Protein AF-A0A950F878-F1 (afdb_monomer)

Structure (mmCIF, N/CA/C/O backbone):
data_AF-A0A950F878-F1
#
_entry.id   AF-A0A950F878-F1
#
loop_
_atom_site.group_PDB
_atom_site.id
_atom_site.type_symbol
_atom_site.label_atom_id
_atom_site.label_alt_id
_atom_site.label_comp_id
_atom_site.label_asym_id
_atom_site.label_entity_id
_atom_site.label_seq_id
_atom_site.pdbx_PDB_ins_code
_atom_site.Cartn_x
_atom_site.Cartn_y
_atom_site.Cartn_z
_atom_site.occupancy
_atom_site.B_iso_or_equiv
_atom_site.auth_seq_id
_atom_site.auth_comp_id
_atom_site.auth_asym_id
_atom_site.auth_atom_id
_atom_site.pdbx_PDB_model_num
ATOM 1 N N . MET A 1 1 ? -10.718 11.851 24.402 1.00 66.88 1 MET A N 1
ATOM 2 C CA . MET A 1 1 ? -10.349 10.430 24.198 1.00 66.88 1 MET A CA 1
ATOM 3 C C . MET A 1 1 ? -11.436 9.642 23.452 1.00 66.88 1 MET A C 1
ATOM 5 O O . MET A 1 1 ? -11.672 8.487 23.762 1.00 66.88 1 MET A O 1
ATOM 9 N N . SER A 1 2 ? -12.109 10.244 22.464 1.00 89.81 2 SER A N 1
ATOM 10 C CA . SER A 1 2 ? -13.140 9.586 21.637 1.00 89.81 2 SER A CA 1
ATOM 11 C C . SER A 1 2 ? -12.675 9.372 20.195 1.00 89.81 2 SER A C 1
ATOM 13 O O . SER A 1 2 ? -13.021 8.378 19.573 1.00 89.81 2 SER A O 1
ATOM 15 N N . ILE A 1 3 ? -11.829 10.274 19.686 1.00 94.56 3 ILE A N 1
ATOM 16 C CA . ILE A 1 3 ? -11.338 10.258 18.303 1.00 94.56 3 ILE A CA 1
ATOM 17 C C . ILE A 1 3 ? -10.530 9.000 17.955 1.00 94.56 3 ILE A C 1
ATOM 19 O O . ILE A 1 3 ? -10.563 8.543 16.819 1.00 94.56 3 ILE A O 1
ATOM 23 N N . LEU A 1 4 ? -9.863 8.389 18.941 1.00 94.81 4 LEU A N 1
ATOM 24 C CA . LEU A 1 4 ? -9.118 7.141 18.753 1.00 94.81 4 LEU A CA 1
ATOM 25 C C . LEU A 1 4 ? -10.027 5.987 18.310 1.00 94.81 4 LEU A C 1
ATOM 27 O O . LEU A 1 4 ? -9.613 5.183 17.481 1.00 94.81 4 LEU A O 1
ATOM 31 N N . TYR A 1 5 ? -11.281 5.951 18.774 1.00 95.31 5 TYR A N 1
ATOM 32 C CA . TYR A 1 5 ? -12.252 4.941 18.344 1.00 95.31 5 TYR A CA 1
ATOM 33 C C . TYR A 1 5 ? -12.668 5.092 16.879 1.00 95.31 5 TYR A C 1
ATOM 35 O O . TYR A 1 5 ? -13.167 4.135 16.302 1.00 95.31 5 TYR A O 1
ATOM 43 N N . LEU A 1 6 ? -12.450 6.260 16.269 1.00 95.50 6 LEU A N 1
ATOM 44 C CA . LEU A 1 6 ? -12.658 6.478 14.838 1.00 95.50 6 LEU A CA 1
ATOM 45 C C . LEU A 1 6 ? -11.369 6.229 14.042 1.00 95.50 6 LEU A C 1
ATOM 47 O O . LEU A 1 6 ? -11.393 5.565 13.010 1.00 95.50 6 LEU A O 1
ATOM 51 N N . LEU A 1 7 ? -10.236 6.743 14.529 1.00 97.00 7 LEU A N 1
ATOM 52 C CA . LEU A 1 7 ? -8.952 6.677 13.825 1.00 97.00 7 LEU A CA 1
ATOM 53 C C . LEU A 1 7 ? -8.402 5.256 13.717 1.00 97.00 7 LEU A C 1
ATOM 55 O O . LEU A 1 7 ? -7.859 4.908 12.674 1.00 97.00 7 LEU A O 1
ATOM 59 N N . ILE A 1 8 ? -8.546 4.435 14.761 1.00 96.56 8 ILE A N 1
ATOM 60 C CA . ILE A 1 8 ? -8.060 3.050 14.750 1.00 96.56 8 ILE A CA 1
ATOM 61 C C . ILE A 1 8 ? -8.755 2.223 13.652 1.00 96.56 8 ILE A C 1
ATOM 63 O O . ILE A 1 8 ? -8.049 1.702 12.788 1.00 96.56 8 ILE A O 1
ATOM 67 N N . PRO A 1 9 ? -10.100 2.114 13.603 1.00 97.62 9 PRO A N 1
ATOM 68 C CA . PRO A 1 9 ? -10.756 1.338 12.553 1.00 97.62 9 PRO A CA 1
ATOM 69 C C . PRO A 1 9 ? -10.567 1.955 11.167 1.00 97.62 9 PRO A C 1
ATOM 71 O O . PRO A 1 9 ? -10.356 1.216 10.209 1.00 97.62 9 PRO A O 1
ATOM 74 N N . LEU A 1 10 ? -10.570 3.288 11.046 1.00 98.12 10 LEU A N 1
ATOM 75 C CA . LEU A 1 10 ? -10.292 3.946 9.769 1.00 98.12 10 LEU A CA 1
ATOM 76 C C . LEU A 1 10 ? -8.886 3.602 9.256 1.00 98.12 10 LEU A C 1
ATOM 78 O O . LEU A 1 10 ? -8.724 3.250 8.091 1.00 98.12 10 LEU A O 1
ATOM 82 N N . GLY A 1 11 ? -7.882 3.638 10.132 1.00 98.25 11 GLY A N 1
ATOM 83 C CA . GLY A 1 11 ? -6.515 3.238 9.810 1.00 98.25 11 GLY A CA 1
ATOM 84 C C . GLY A 1 11 ? -6.415 1.766 9.413 1.00 98.25 11 GLY A C 1
ATOM 85 O O . GLY A 1 11 ? -5.739 1.448 8.440 1.00 98.25 11 GLY A O 1
ATOM 86 N N . MET A 1 12 ? -7.133 0.871 10.101 1.00 98.44 12 MET A N 1
ATOM 87 C CA . MET A 1 12 ? -7.190 -0.548 9.731 1.00 98.44 12 MET A CA 1
ATOM 88 C C . MET A 1 12 ? -7.806 -0.767 8.346 1.00 98.44 12 MET A C 1
ATOM 90 O O . MET A 1 12 ? -7.284 -1.568 7.573 1.00 98.44 12 MET A O 1
ATOM 94 N N . VAL A 1 13 ? -8.882 -0.047 8.013 1.00 98.62 13 VAL A N 1
ATOM 95 C CA . VAL A 1 13 ? -9.507 -0.110 6.684 1.00 98.62 13 VAL A CA 1
ATOM 96 C C . VAL A 1 13 ? -8.538 0.387 5.616 1.00 98.62 13 VAL A C 1
ATOM 98 O O . VAL A 1 13 ? -8.333 -0.299 4.619 1.00 98.62 13 VAL A O 1
ATOM 101 N N . LEU A 1 14 ? -7.894 1.536 5.833 1.00 98.56 14 LEU A N 1
ATOM 102 C CA . LEU A 1 14 ? -6.909 2.073 4.892 1.00 98.56 14 LEU A CA 1
ATOM 103 C C . LEU A 1 14 ? -5.716 1.128 4.713 1.00 98.56 14 LEU A C 1
ATOM 105 O O . LEU A 1 14 ? -5.282 0.905 3.588 1.00 98.56 14 LEU A O 1
ATOM 109 N N . LEU A 1 15 ? -5.219 0.522 5.793 1.00 98.56 15 LEU A N 1
ATOM 110 C CA . LEU A 1 15 ? -4.147 -0.469 5.729 1.00 98.56 15 LEU A CA 1
ATOM 111 C C . LEU A 1 15 ? -4.566 -1.698 4.910 1.00 98.56 15 LEU A C 1
ATOM 113 O O . LEU A 1 15 ? -3.817 -2.136 4.039 1.00 98.56 15 LEU A O 1
ATOM 117 N N . ALA A 1 16 ? -5.765 -2.230 5.155 1.00 98.62 16 AL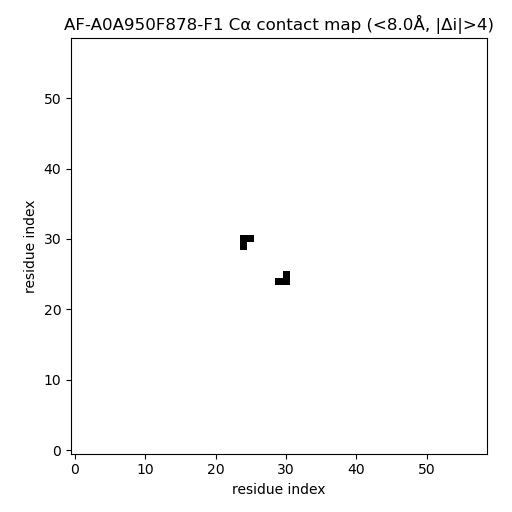A A N 1
ATOM 118 C CA . ALA A 1 16 ? -6.293 -3.368 4.410 1.00 98.62 16 ALA A CA 1
ATOM 119 C C . ALA A 1 16 ? -6.462 -3.045 2.917 1.00 98.62 16 ALA A C 1
ATOM 121 O O . ALA A 1 16 ? -6.083 -3.853 2.070 1.00 98.62 16 ALA A O 1
ATOM 122 N N . LEU A 1 17 ? -6.971 -1.851 2.593 1.00 98.69 17 LEU A N 1
ATOM 123 C CA . LEU A 1 17 ? -7.098 -1.372 1.216 1.00 98.69 17 LEU A CA 1
ATOM 124 C C . LEU A 1 17 ? -5.734 -1.237 0.536 1.00 98.69 17 LEU A C 1
ATOM 126 O O . LEU A 1 17 ? -5.586 -1.692 -0.593 1.00 98.69 17 LEU A O 1
ATOM 130 N N . SER A 1 18 ? -4.735 -0.677 1.222 1.00 98.12 18 SER A N 1
ATOM 131 C CA . SER A 1 18 ? -3.370 -0.562 0.698 1.00 98.12 18 SER A CA 1
ATOM 132 C C . SER A 1 18 ? -2.755 -1.928 0.399 1.00 98.12 18 SER A C 1
ATOM 134 O O . SER A 1 18 ? -2.190 -2.124 -0.674 1.00 98.12 18 SER A O 1
ATOM 136 N N . ILE A 1 19 ? -2.900 -2.894 1.312 1.00 98.19 19 ILE A N 1
ATOM 137 C CA . ILE A 1 19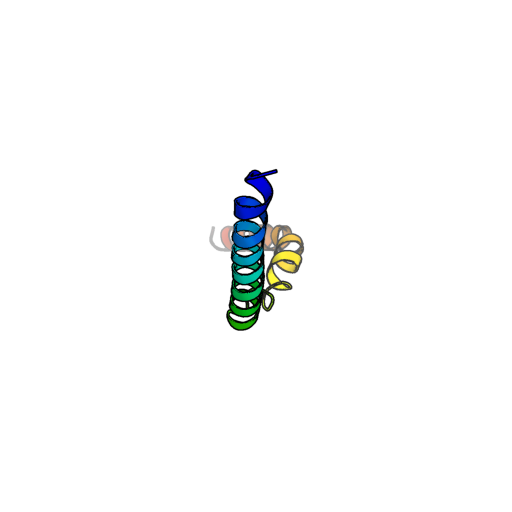 ? -2.404 -4.263 1.110 1.00 98.19 19 ILE A CA 1
ATOM 138 C C . ILE A 1 19 ? -3.124 -4.923 -0.072 1.00 98.19 19 ILE A C 1
ATOM 140 O O . ILE A 1 19 ? -2.483 -5.512 -0.941 1.00 98.19 19 ILE A O 1
ATOM 144 N N . TRP A 1 20 ? -4.451 -4.809 -0.135 1.00 97.88 20 TRP A N 1
ATOM 145 C CA . TRP A 1 20 ? -5.241 -5.365 -1.231 1.00 97.88 20 TRP A CA 1
ATOM 146 C C . TRP A 1 20 ? -4.859 -4.757 -2.587 1.00 97.88 20 TRP A C 1
ATOM 148 O O . TRP A 1 20 ? -4.623 -5.497 -3.543 1.00 97.88 20 TRP A O 1
ATOM 158 N N . ALA A 1 21 ? -4.734 -3.429 -2.658 1.00 97.31 21 ALA A N 1
ATOM 159 C CA . ALA A 1 21 ? -4.319 -2.716 -3.860 1.00 97.31 21 ALA A CA 1
ATOM 160 C C . ALA A 1 21 ? -2.907 -3.124 -4.303 1.00 97.31 21 ALA A C 1
ATOM 162 O O . ALA A 1 21 ? -2.682 -3.331 -5.492 1.00 97.31 21 ALA A O 1
ATOM 163 N N . PHE A 1 22 ? -1.982 -3.310 -3.357 1.00 96.06 22 PHE A N 1
ATOM 164 C CA . PHE A 1 22 ? -0.631 -3.791 -3.640 1.00 96.06 22 PHE A CA 1
ATOM 165 C C . PHE A 1 22 ? -0.642 -5.179 -4.296 1.00 96.06 22 PHE A C 1
ATOM 167 O O . PHE A 1 22 ? -0.055 -5.364 -5.359 1.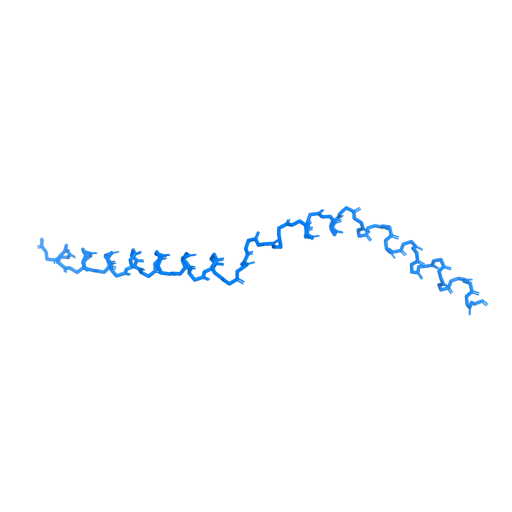00 96.06 22 PHE A O 1
ATOM 174 N N . PHE A 1 23 ? -1.361 -6.151 -3.724 1.00 96.38 23 PHE A N 1
ATOM 175 C CA . PHE A 1 23 ? -1.462 -7.487 -4.325 1.00 96.38 23 PHE A CA 1
ATOM 176 C C . PHE A 1 23 ? -2.180 -7.475 -5.678 1.00 96.38 23 PHE A C 1
ATOM 178 O O . PHE A 1 23 ? -1.815 -8.235 -6.576 1.00 96.38 23 PHE A O 1
ATOM 185 N N . TRP A 1 24 ? -3.189 -6.616 -5.840 1.00 95.62 24 TRP A N 1
ATOM 186 C CA . TRP A 1 24 ? -3.858 -6.422 -7.123 1.00 95.62 24 TRP A CA 1
ATOM 187 C C . TRP A 1 24 ? -2.896 -5.878 -8.189 1.00 95.62 24 TRP A C 1
ATOM 189 O O . TRP A 1 24 ? -2.848 -6.453 -9.272 1.00 95.62 24 TRP A O 1
ATOM 199 N N . ALA A 1 25 ? -2.097 -4.858 -7.860 1.00 94.06 25 ALA A N 1
ATOM 200 C CA . ALA A 1 25 ? -1.087 -4.258 -8.738 1.00 94.06 25 ALA A CA 1
ATOM 201 C C . ALA A 1 25 ? 0.016 -5.246 -9.153 1.00 94.06 25 ALA A C 1
ATOM 203 O O . ALA A 1 25 ? 0.425 -5.294 -10.312 1.00 94.06 25 ALA A O 1
ATOM 204 N N . VAL A 1 26 ? 0.478 -6.075 -8.212 1.00 93.06 26 VAL A N 1
ATOM 205 C CA . VAL A 1 26 ? 1.452 -7.136 -8.506 1.00 93.06 26 VAL A CA 1
ATOM 206 C C . VAL A 1 26 ? 0.847 -8.173 -9.455 1.00 93.06 26 VAL A C 1
ATOM 208 O O . VAL A 1 26 ? 1.490 -8.575 -10.417 1.00 93.06 26 VAL A O 1
ATOM 211 N N . ARG A 1 27 ? -0.407 -8.591 -9.233 1.00 91.69 27 ARG A N 1
ATOM 212 C CA . ARG A 1 27 ? -1.072 -9.577 -10.101 1.00 91.69 27 ARG A CA 1
ATOM 213 C C . ARG A 1 27 ? -1.460 -9.013 -11.470 1.00 91.69 27 ARG A C 1
ATOM 215 O O . ARG A 1 27 ? -1.602 -9.787 -12.412 1.00 91.69 27 ARG A O 1
ATOM 222 N N . SER A 1 28 ? -1.683 -7.707 -11.584 1.00 91.62 28 SER A N 1
ATOM 223 C CA . SER A 1 28 ? -1.987 -7.051 -12.858 1.00 91.62 28 SER A CA 1
ATOM 224 C C . SER A 1 28 ? -0.747 -6.795 -13.718 1.00 91.62 28 SER A C 1
ATOM 226 O O . SER A 1 28 ? -0.900 -6.277 -14.821 1.00 91.62 28 SER A O 1
ATOM 228 N N . GLY A 1 29 ? 0.449 -7.158 -13.241 1.00 84.31 29 GLY A N 1
ATOM 229 C CA . GLY A 1 29 ? 1.694 -6.979 -13.983 1.00 84.31 29 GLY A CA 1
ATOM 230 C C . GLY A 1 29 ? 2.135 -5.519 -14.084 1.00 84.31 29 GLY A C 1
ATOM 231 O O . GLY A 1 29 ? 2.893 -5.175 -14.983 1.00 84.31 29 GLY A O 1
ATOM 232 N N . GLN A 1 30 ? 1.687 -4.634 -13.175 1.00 83.25 30 GLN A N 1
ATOM 233 C CA . GLN A 1 30 ? 2.052 -3.205 -13.206 1.00 83.25 30 GLN A CA 1
ATOM 234 C C . GLN A 1 30 ? 3.576 -2.981 -13.184 1.00 83.25 30 GLN A C 1
ATOM 236 O O . GLN A 1 30 ? 4.062 -1.968 -13.680 1.00 83.25 30 GLN A O 1
ATOM 241 N N . PHE A 1 31 ? 4.323 -3.910 -12.593 1.00 80.69 31 PHE A N 1
ATOM 242 C CA . PHE A 1 31 ? 5.776 -3.831 -12.450 1.00 80.69 31 PHE A CA 1
ATOM 243 C C . PHE A 1 31 ? 6.544 -4.584 -13.542 1.00 80.69 31 PHE A C 1
ATOM 245 O O . PHE A 1 31 ? 7.772 -4.561 -13.523 1.00 80.69 31 PHE A O 1
ATOM 252 N N . ASP A 1 32 ? 5.852 -5.243 -14.473 1.00 80.12 32 ASP A N 1
ATOM 253 C CA . ASP A 1 32 ? 6.496 -6.053 -15.512 1.00 80.12 32 ASP A CA 1
ATOM 254 C C . ASP A 1 32 ? 7.073 -5.177 -16.636 1.00 80.12 32 ASP A C 1
ATOM 256 O O . ASP A 1 32 ? 8.035 -5.569 -17.291 1.00 80.12 32 ASP A O 1
ATOM 260 N N . ASP A 1 33 ? 6.536 -3.966 -16.823 1.00 74.69 33 ASP A 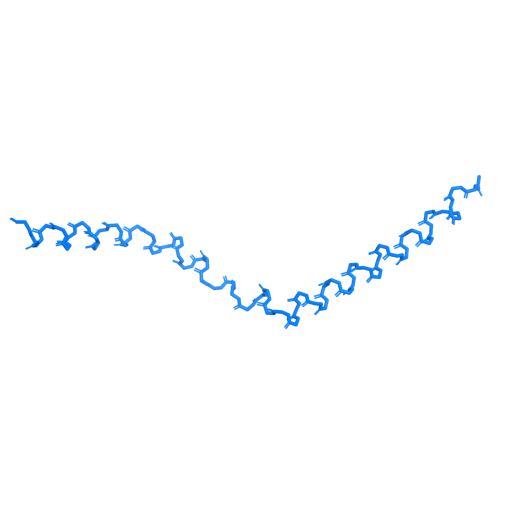N 1
ATOM 261 C CA . ASP A 1 33 ? 6.973 -3.011 -17.848 1.00 74.69 33 ASP A CA 1
ATOM 262 C C . ASP A 1 33 ? 7.683 -1.786 -17.245 1.00 74.69 33 ASP A C 1
ATOM 264 O O . ASP A 1 33 ? 7.252 -0.638 -17.359 1.00 74.69 33 ASP A O 1
ATOM 268 N N . LEU A 1 34 ? 8.783 -2.044 -16.536 1.00 72.25 34 LEU A N 1
ATOM 269 C CA . LEU A 1 34 ? 9.695 -1.002 -16.042 1.00 72.2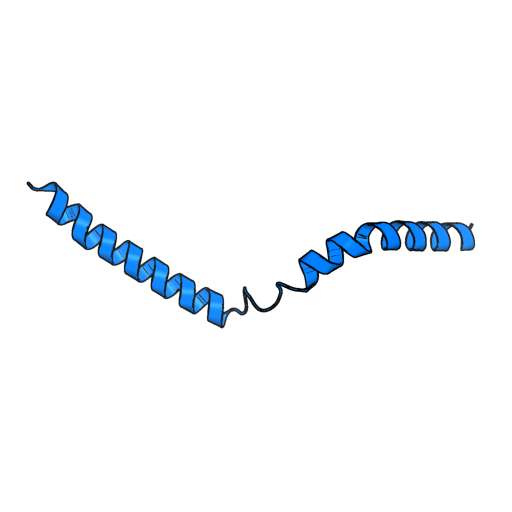5 34 LEU A CA 1
ATOM 270 C C . LEU A 1 34 ? 10.883 -0.759 -16.988 1.00 72.25 34 LEU A C 1
ATOM 272 O O . LEU A 1 34 ? 11.596 0.233 -16.839 1.00 72.25 34 LEU A O 1
ATOM 276 N N . GLU A 1 35 ? 11.103 -1.656 -17.950 1.00 69.69 35 GLU A N 1
ATOM 277 C CA . GLU A 1 35 ? 12.244 -1.631 -18.869 1.00 69.69 35 GLU A CA 1
ATOM 278 C C . GLU A 1 35 ? 11.979 -0.738 -20.092 1.00 69.69 35 GLU A C 1
ATOM 280 O O . GLU A 1 35 ? 12.852 0.041 -20.483 1.00 69.69 35 GLU A O 1
ATOM 285 N N . SER A 1 36 ? 10.761 -0.768 -20.649 1.00 68.94 36 SER A N 1
ATOM 286 C CA . SER A 1 36 ? 10.409 0.017 -21.840 1.00 68.94 36 SER A CA 1
ATOM 287 C C . SER A 1 36 ? 10.529 1.540 -21.643 1.00 68.94 36 SER A C 1
ATOM 289 O O . SER A 1 36 ? 11.134 2.191 -22.497 1.00 68.94 36 SER A O 1
ATOM 291 N N . PRO A 1 37 ? 10.067 2.145 -20.528 1.00 70.25 37 PRO A N 1
ATOM 292 C CA . PRO A 1 37 ? 10.105 3.603 -20.364 1.00 70.25 37 PRO A CA 1
ATOM 293 C C . PRO A 1 37 ? 11.526 4.188 -20.280 1.00 70.25 37 PRO A C 1
ATOM 295 O O . PRO A 1 37 ? 11.772 5.306 -20.731 1.00 70.25 37 PRO A O 1
ATOM 298 N N . GLY A 1 38 ? 12.475 3.448 -19.693 1.00 72.88 38 GLY A N 1
ATOM 299 C CA . GLY A 1 38 ? 13.863 3.902 -19.549 1.00 72.88 38 GLY A CA 1
ATOM 300 C C . GLY A 1 38 ? 14.649 3.839 -20.859 1.00 72.88 38 GLY A C 1
ATOM 301 O O . GLY A 1 38 ? 15.464 4.717 -21.137 1.00 72.88 38 GLY A O 1
ATOM 302 N N . VAL A 1 39 ? 14.375 2.820 -21.677 1.00 74.00 39 VAL A N 1
ATOM 303 C CA . VAL A 1 39 ? 14.979 2.657 -23.005 1.00 74.00 39 VAL A CA 1
ATOM 304 C C . VAL A 1 39 ? 14.363 3.635 -24.008 1.00 74.00 39 VAL A C 1
ATOM 306 O O . VAL A 1 39 ? 15.083 4.182 -24.840 1.00 74.00 39 VAL A O 1
ATOM 309 N N . GLU A 1 40 ? 13.064 3.924 -23.897 1.00 73.31 40 GLU A N 1
ATOM 310 C CA . GLU A 1 40 ? 12.376 4.883 -24.766 1.00 73.31 40 GLU A CA 1
ATOM 311 C C . GLU A 1 40 ? 12.973 6.294 -24.659 1.00 73.31 40 GLU A C 1
ATOM 313 O O . GLU A 1 40 ? 13.239 6.902 -25.688 1.00 73.31 40 GLU A O 1
ATOM 318 N N . ILE A 1 41 ? 13.310 6.766 -23.451 1.00 72.94 41 ILE A N 1
ATOM 319 C CA . ILE A 1 41 ? 13.998 8.057 -23.246 1.00 72.94 41 ILE A CA 1
ATOM 320 C C . ILE A 1 41 ? 15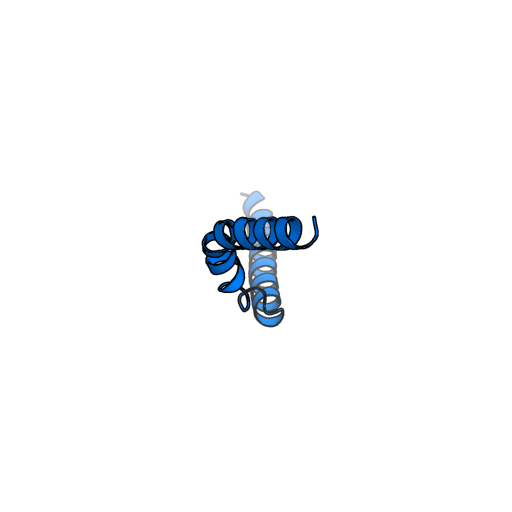.365 8.123 -23.938 1.00 72.94 41 ILE A C 1
ATOM 322 O O . ILE A 1 41 ? 15.768 9.187 -24.400 1.00 72.94 41 ILE A O 1
ATOM 326 N N . LEU A 1 42 ? 16.098 7.009 -23.984 1.00 76.81 42 LEU A N 1
ATOM 327 C CA . LEU A 1 42 ? 17.432 6.963 -24.586 1.00 76.81 42 LEU A CA 1
ATOM 328 C C . LEU A 1 42 ? 17.378 6.847 -26.114 1.00 76.81 42 LEU A C 1
ATOM 330 O O . LEU A 1 42 ? 18.288 7.323 -26.785 1.00 76.81 42 LEU A O 1
ATOM 334 N N . LEU A 1 43 ? 16.335 6.215 -26.656 1.00 75.81 43 LEU A N 1
ATOM 335 C CA . LEU A 1 43 ? 16.150 6.000 -28.095 1.00 75.81 43 LEU A CA 1
ATOM 336 C C . LEU A 1 43 ? 15.306 7.091 -28.776 1.00 75.81 43 LEU A C 1
ATOM 338 O O . LEU A 1 43 ? 15.180 7.076 -30.003 1.00 75.81 43 LEU A O 1
ATOM 342 N N . ASP A 1 44 ? 14.706 8.013 -28.017 1.00 69.88 44 ASP A N 1
ATOM 343 C CA . ASP A 1 44 ? 13.787 9.023 -28.558 1.00 69.88 44 ASP A CA 1
ATOM 344 C C . ASP A 1 44 ? 14.480 9.937 -29.585 1.00 69.88 44 ASP A C 1
ATOM 346 O O . ASP A 1 44 ? 13.913 10.234 -30.637 1.00 69.88 44 ASP A O 1
ATOM 350 N N . ASP A 1 45 ? 15.751 10.284 -29.347 1.00 67.00 45 ASP A N 1
ATOM 351 C CA . ASP A 1 45 ? 16.557 11.124 -30.241 1.00 67.00 45 ASP A CA 1
ATOM 352 C C . ASP A 1 45 ? 16.880 10.439 -31.586 1.00 67.00 45 ASP A C 1
ATOM 354 O O . ASP A 1 45 ? 16.879 11.098 -32.632 1.00 67.00 45 ASP A O 1
ATOM 358 N N . ASP A 1 46 ? 17.081 9.117 -31.600 1.00 67.69 46 ASP A N 1
ATOM 359 C CA . ASP A 1 46 ? 17.419 8.359 -32.814 1.00 67.69 46 ASP A CA 1
ATOM 360 C C . AS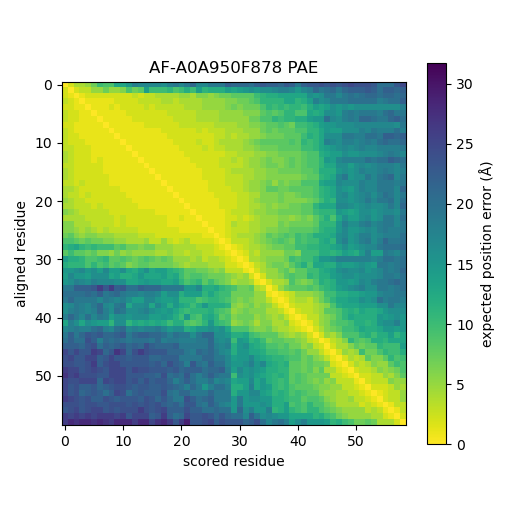P A 1 46 ? 16.195 8.177 -33.733 1.00 67.69 46 ASP A C 1
ATOM 362 O O . ASP A 1 46 ? 16.293 8.273 -34.963 1.00 67.69 46 ASP A O 1
ATOM 366 N N . ARG A 1 47 ? 14.995 8.026 -33.151 1.00 64.06 47 ARG A N 1
ATOM 367 C CA . ARG A 1 47 ? 13.737 7.877 -33.910 1.00 64.06 47 ARG A CA 1
ATOM 368 C C . ARG A 1 47 ? 13.400 9.117 -34.739 1.00 64.06 47 ARG A C 1
ATOM 370 O O . ARG A 1 47 ? 12.828 8.997 -35.829 1.00 64.06 47 ARG A O 1
ATOM 377 N N . VAL A 1 48 ? 13.760 10.310 -34.261 1.00 64.81 48 VAL A N 1
ATOM 378 C CA . VAL A 1 48 ? 13.532 11.569 -34.995 1.00 64.81 48 VAL A CA 1
ATOM 379 C C . VAL A 1 48 ? 14.426 11.663 -36.237 1.00 64.81 48 VAL A C 1
ATOM 381 O O . VAL A 1 48 ? 14.023 12.237 -37.256 1.00 64.81 48 VAL A O 1
ATOM 384 N N . VAL A 1 49 ? 15.631 11.086 -36.175 1.00 65.12 49 VAL A N 1
ATOM 385 C CA . VAL A 1 49 ? 16.605 11.085 -37.277 1.00 65.12 49 VAL A CA 1
ATOM 386 C C . VAL A 1 49 ? 16.149 10.150 -38.394 1.00 65.12 49 VAL A C 1
ATOM 388 O O . VAL A 1 49 ? 16.117 10.566 -39.558 1.00 65.12 49 VAL A O 1
ATOM 391 N N . ASP A 1 50 ? 15.696 8.945 -38.050 1.00 67.94 50 ASP A N 1
ATOM 392 C CA . ASP A 1 50 ? 15.208 7.958 -39.019 1.00 67.94 50 ASP A CA 1
ATOM 393 C C . ASP A 1 50 ? 13.934 8.424 -39.734 1.00 67.94 50 ASP A C 1
ATOM 395 O O . ASP A 1 50 ? 13.830 8.338 -40.964 1.00 67.94 50 ASP A O 1
ATOM 399 N N . ALA A 1 51 ? 12.990 9.020 -38.997 1.00 67.62 51 ALA A N 1
ATOM 400 C CA . ALA A 1 51 ? 11.770 9.582 -39.575 1.00 67.62 51 ALA A CA 1
ATOM 401 C C . ALA A 1 51 ? 12.071 10.715 -40.574 1.00 67.62 51 ALA A C 1
ATOM 403 O O . ALA A 1 51 ? 11.421 10.833 -41.618 1.00 67.62 51 ALA A O 1
ATOM 404 N N . LYS A 1 52 ? 13.082 11.543 -40.286 1.00 64.31 52 LYS A N 1
ATOM 405 C CA . LYS A 1 52 ? 13.513 12.642 -41.161 1.00 64.31 52 LYS A CA 1
ATOM 406 C C . LYS A 1 52 ? 14.292 12.146 -42.382 1.00 64.31 52 LYS A C 1
A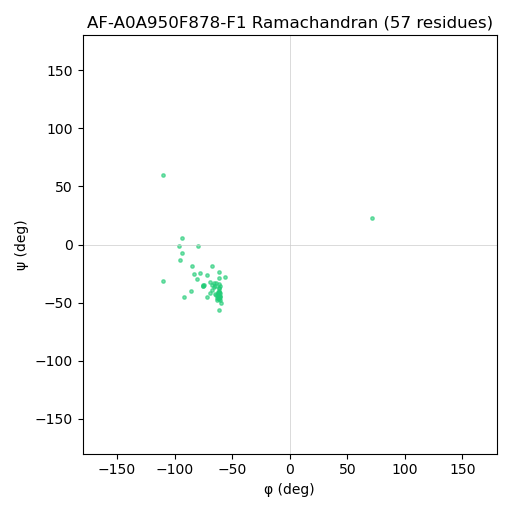TOM 408 O O . LYS A 1 52 ? 14.160 12.733 -43.458 1.00 64.31 52 LYS A O 1
ATOM 413 N N . ALA A 1 53 ? 15.086 11.085 -42.232 1.00 70.25 53 ALA A N 1
ATOM 414 C CA . ALA A 1 53 ? 15.833 10.458 -43.318 1.00 70.25 53 ALA A CA 1
ATOM 415 C C . ALA A 1 53 ? 14.908 9.735 -44.312 1.00 70.25 53 ALA A C 1
ATOM 417 O O . ALA A 1 53 ? 15.074 9.903 -45.522 1.00 70.25 53 ALA A O 1
ATOM 418 N N . ALA A 1 54 ? 13.893 9.015 -43.821 1.00 71.56 54 ALA A N 1
ATOM 419 C CA . ALA A 1 54 ? 12.868 8.383 -44.653 1.00 71.56 54 ALA A CA 1
ATOM 420 C C . ALA A 1 54 ? 12.091 9.425 -45.477 1.00 71.56 54 ALA A C 1
ATOM 422 O O . ALA A 1 54 ? 12.025 9.333 -46.699 1.00 71.56 54 ALA A O 1
ATOM 423 N N . ARG A 1 55 ? 11.640 10.515 -44.837 1.00 72.50 55 ARG A N 1
ATOM 424 C CA . ARG A 1 55 ? 10.930 11.617 -45.516 1.00 72.50 55 ARG A CA 1
ATOM 425 C C . ARG A 1 55 ? 11.750 12.336 -46.592 1.00 72.50 55 ARG A C 1
ATOM 427 O O . ARG A 1 55 ? 11.170 12.985 -47.453 1.00 72.50 55 ARG A O 1
ATOM 434 N N . ARG A 1 56 ? 13.084 12.279 -46.513 1.00 69.75 56 ARG A N 1
ATOM 435 C CA . ARG A 1 56 ? 14.008 12.846 -47.510 1.00 69.75 56 ARG A CA 1
ATOM 436 C C . ARG A 1 56 ? 14.287 11.916 -48.687 1.00 69.75 56 ARG A C 1
ATOM 438 O O . ARG A 1 56 ? 14.801 12.396 -4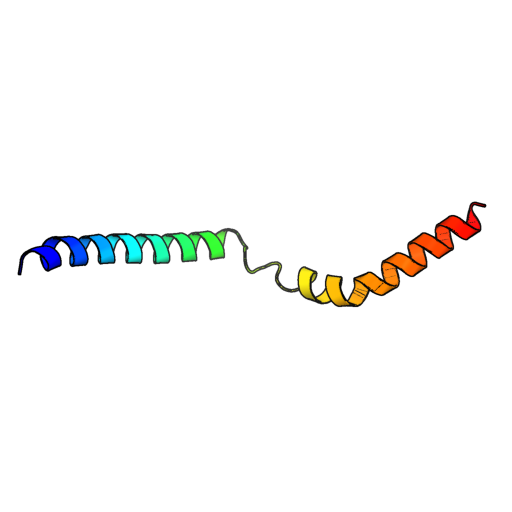9.687 1.00 69.75 56 ARG A O 1
ATOM 445 N N . ARG A 1 57 ? 14.024 10.614 -48.556 1.00 67.44 57 ARG A N 1
ATOM 446 C CA . ARG A 1 57 ? 14.150 9.643 -49.654 1.00 67.44 57 ARG A CA 1
ATOM 447 C C . ARG A 1 57 ? 12.919 9.620 -50.556 1.00 67.44 57 ARG A C 1
ATOM 449 O O . ARG A 1 57 ? 13.055 9.272 -51.722 1.00 67.44 57 ARG A O 1
ATOM 456 N N . ASP A 1 58 ? 11.769 10.013 -50.016 1.00 69.75 58 ASP A N 1
ATOM 457 C CA . ASP A 1 58 ? 10.485 10.030 -50.725 1.00 69.75 58 ASP A CA 1
ATOM 458 C C . ASP A 1 58 ? 10.158 11.392 -51.381 1.00 69.75 58 ASP A C 1
ATOM 460 O O . ASP A 1 58 ? 9.059 11.571 -51.907 1.00 69.75 58 ASP A O 1
ATOM 464 N N . ALA A 1 59 ? 11.087 12.357 -51.339 1.00 58.91 59 ALA A N 1
ATOM 465 C CA . ALA A 1 59 ? 10.984 13.695 -51.935 1.00 58.91 59 ALA A CA 1
ATOM 466 C C . ALA A 1 59 ? 12.051 13.892 -53.017 1.00 58.91 59 ALA A C 1
ATOM 468 O O . ALA A 1 59 ? 11.729 14.538 -54.039 1.00 58.91 59 ALA A O 1
#

Secondary structure (DSSP, 8-state):
--THHHHHHHHHHHHHHHHHHHHHHHHTTTTT-SSHHHHHHHHHHHHHHHHHHHHHH--

Radius of gyration: 24.32 Å; Cα contacts (8 Å, |Δi|>4): 3; chains: 1; bounding box: 31×23×76 Å

Mean predicted aligned error: 10.64 Å

Solvent-accessible surface area (backbone atoms only — not comparable to full-atom values): 3539 Å² total; per-residue (Å²): 140,62,64,60,75,52,51,53,58,51,50,51,51,52,50,51,50,53,53,50,50,49,55,49,40,60,74,69,45,69,75,73,69,64,62,61,68,63,51,47,68,70,46,50,69,57,54,57,52,53,57,54,52,53,58,60,71,81,106

pLDDT: mean 82.62, std 13.29, range [58.91, 98.69]

Sequence (59 aa):
MSILYLLIPLGMVLLALSIWAFFWAVRSGQFDDLESPGVEILLDDDRVVDAKAARRRDA

Foldseek 3Di:
DCCCVVCVVVVVVVVVVVVVVVVVCVVVCVVVPPPVVVVCVVCVVVVVVVVVVVVVVVD